Protein AF-A0A9D2NUK3-F1 (afdb_monomer)

pLDDT: mean 77.46, std 13.68, range [31.59, 96.69]

Radius of gyration: 31.76 Å; Cα contacts (8 Å, |Δi|>4): 64; chains: 1; bounding box: 75×34×80 Å

Nearest PDB structures (foldseek):
  5xql-assembly1_A  TM=7.863E-01  e=5.288E-05  Pseudomonas aeruginosa
  3d71-assembly1_A-2  TM=8.155E-01  e=5.455E-04  Bacillus subtilis
  1exi-assembly1_A  TM=7.854E-01  e=4.633E-03  Bacillus subtilis
  7cla-assembly1_A-2  TM=4.454E-01  e=4.792E-04  Caulobacter vibrioides CB15

Foldseek 3Di:
DPPQVVCVVVVNAAAPDQDPVPRDGHHDPVSVVLVVQVVVCVVLVHDPVLSSVCVVPVPPVSVVVVSVVSVVVVVVVVVVVVVVVVVVVLVVVLVVCVVPDDPPDDDDDDDPDDDDDDDDDDFDPPDDVSCVVVQVVVVVVDPPDDRDPSNDDDDDDPVCVVPDDDPPPDD

Secondary structure (DSSP, 8-state):
--HHHHHHHTTS---SEE-TTT--EE--HHHHHHHHHHHHHHHTT--HHHHHHHHHH--HHHHHHHHHHHHHHHHHHHHHHHHHHHHHHHHHHHHHHHHHPPSS---------------------SSGGGGHHHHHHHHHT-SS----TTT------HHHHTT--------

Structure (mmCIF, N/CA/C/O backbone):
data_AF-A0A9D2NUK3-F1
#
_entry.id   AF-A0A9D2NUK3-F1
#
loop_
_atom_site.group_PDB
_atom_site.id
_atom_site.type_symbol
_atom_site.label_atom_id
_atom_site.label_alt_id
_atom_site.label_comp_id
_atom_site.label_asym_id
_atom_site.label_entity_id
_atom_site.label_seq_id
_atom_site.pdbx_PDB_ins_code
_atom_site.Cartn_x
_atom_site.Cartn_y
_atom_site.Cartn_z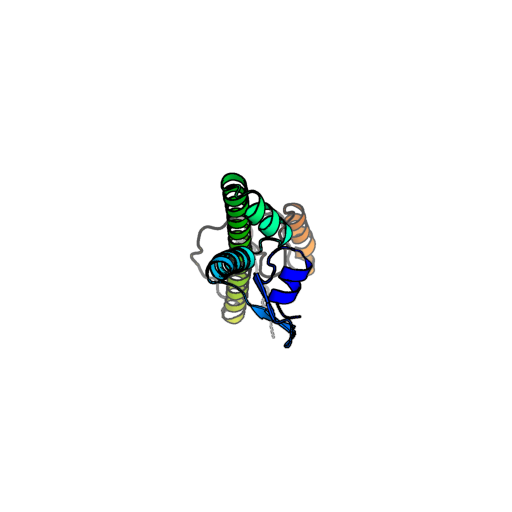
_atom_site.occupancy
_atom_site.B_iso_or_equiv
_atom_site.auth_seq_id
_atom_site.auth_comp_id
_atom_site.auth_asym_id
_atom_site.auth_atom_id
_atom_site.pdbx_PDB_model_num
ATOM 1 N N . MET A 1 1 ? -19.672 -16.622 10.795 1.00 47.75 1 MET A N 1
ATOM 2 C CA . MET A 1 1 ? -20.241 -16.402 12.147 1.00 47.75 1 MET A CA 1
ATOM 3 C C . MET A 1 1 ? -20.749 -14.970 12.240 1.00 47.75 1 MET A C 1
ATOM 5 O O . MET A 1 1 ? -20.091 -14.086 11.714 1.00 47.75 1 MET A O 1
ATOM 9 N N . CYS A 1 2 ? -21.917 -14.740 12.847 1.00 62.16 2 CYS A N 1
ATOM 10 C CA . CYS A 1 2 ? -22.504 -13.402 12.985 1.00 62.16 2 CYS A CA 1
ATOM 11 C C . CYS A 1 2 ? -21.597 -12.514 13.859 1.00 62.16 2 CYS A C 1
ATOM 13 O O . CYS A 1 2 ? -21.234 -12.935 14.958 1.00 62.16 2 CYS A O 1
ATOM 15 N N . SER A 1 3 ? -21.242 -11.313 13.393 1.00 74.12 3 SER A N 1
ATOM 16 C CA . SER A 1 3 ? -20.304 -10.386 14.060 1.00 74.12 3 SER A CA 1
ATOM 17 C C . SER A 1 3 ? -20.657 -10.111 15.527 1.00 74.12 3 SER A C 1
ATOM 19 O O . SER A 1 3 ? -19.775 -10.120 16.377 1.00 74.12 3 SER A O 1
ATOM 21 N N . LEU A 1 4 ? -21.949 -9.996 15.849 1.00 79.75 4 LEU A N 1
ATOM 22 C CA . LEU A 1 4 ? -22.444 -9.818 17.221 1.00 79.75 4 LEU A CA 1
ATOM 23 C C . LEU A 1 4 ? -22.129 -10.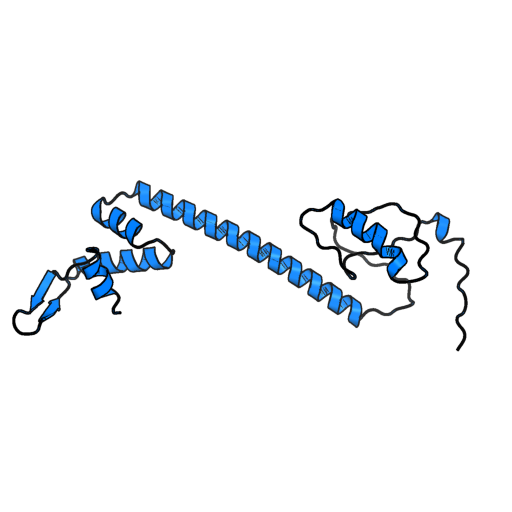992 18.160 1.00 79.75 4 LEU A C 1
ATOM 25 O O . LEU A 1 4 ? -21.714 -10.766 19.289 1.00 79.75 4 LEU A O 1
ATOM 29 N N . ARG A 1 5 ? -22.267 -12.244 17.697 1.00 80.69 5 ARG A N 1
ATOM 30 C CA . ARG A 1 5 ? -21.929 -13.421 18.524 1.00 80.69 5 ARG A CA 1
ATOM 31 C C . ARG A 1 5 ? -20.429 -13.523 18.760 1.00 80.69 5 ARG A C 1
ATOM 33 O O . ARG A 1 5 ? -20.002 -13.976 19.815 1.00 80.69 5 ARG A O 1
ATOM 40 N N . HIS A 1 6 ? -19.634 -13.118 17.771 1.00 82.88 6 HIS A N 1
ATOM 41 C CA . HIS A 1 6 ? -18.189 -13.071 17.930 1.00 82.88 6 HIS A CA 1
ATOM 42 C C . HIS A 1 6 ? -17.799 -12.045 19.000 1.00 82.88 6 HIS A C 1
ATOM 44 O O . HIS A 1 6 ? -17.067 -12.408 19.912 1.00 82.88 6 HIS A O 1
ATOM 50 N N . TYR A 1 7 ? -18.362 -10.831 18.949 1.00 85.88 7 TYR A N 1
ATOM 51 C CA . TYR A 1 7 ? -18.138 -9.786 19.957 1.00 85.88 7 TYR A CA 1
ATOM 52 C C . TYR A 1 7 ? -18.611 -10.186 21.357 1.00 85.88 7 TYR A C 1
ATOM 54 O O . TYR A 1 7 ? -17.916 -9.905 22.327 1.00 85.88 7 TYR A O 1
ATOM 62 N N . GLU A 1 8 ? -19.732 -10.898 21.464 1.00 83.69 8 GLU A N 1
ATOM 63 C CA . GLU A 1 8 ? -20.205 -11.484 22.726 1.00 83.69 8 GLU A CA 1
ATOM 64 C C . GLU A 1 8 ? -19.209 -12.518 23.275 1.00 83.69 8 GLU A C 1
ATOM 66 O O . GLU A 1 8 ? -18.888 -12.492 24.458 1.00 83.69 8 GLU A O 1
ATOM 71 N N . THR A 1 9 ? -18.654 -13.378 22.412 1.00 82.44 9 THR A N 1
ATOM 72 C CA . THR A 1 9 ? -17.701 -14.434 22.812 1.00 82.44 9 THR A CA 1
ATOM 73 C C . THR A 1 9 ? -16.388 -13.867 23.350 1.00 82.44 9 THR A C 1
ATOM 75 O O . THR A 1 9 ? -15.806 -14.433 24.269 1.00 82.44 9 THR A O 1
ATOM 78 N N . ILE A 1 10 ? -15.923 -12.746 22.795 1.00 81.62 10 ILE A N 1
ATOM 79 C CA . ILE A 1 10 ? -14.701 -12.062 23.248 1.00 81.62 10 ILE A CA 1
ATOM 80 C C . ILE A 1 10 ? -14.975 -11.010 24.338 1.00 81.62 10 ILE A C 1
ATOM 82 O O . ILE A 1 10 ? -14.076 -10.257 24.693 1.00 81.62 10 ILE A O 1
ATOM 86 N N . GLY A 1 11 ? -16.212 -10.922 24.844 1.00 79.06 11 GLY A N 1
ATOM 87 C CA . GLY A 1 11 ? -16.594 -9.985 25.907 1.00 79.06 11 GLY A CA 1
ATOM 88 C C . GLY A 1 11 ? -16.645 -8.511 25.489 1.00 79.06 11 GLY A C 1
ATOM 89 O O . GLY A 1 11 ? -16.749 -7.637 26.343 1.00 79.06 11 GLY A O 1
ATOM 90 N N . LEU A 1 12 ? -16.592 -8.221 24.187 1.00 82.50 12 LEU A N 1
ATOM 91 C CA . LEU A 1 12 ? -16.573 -6.862 23.641 1.00 82.50 12 LEU A CA 1
ATOM 92 C C . LEU A 1 12 ? -17.964 -6.212 23.642 1.00 82.50 12 LEU A C 1
ATOM 94 O O . LEU A 1 12 ? -18.087 -4.996 23.767 1.00 82.50 12 LEU A O 1
ATOM 98 N N . LEU A 1 13 ? -19.019 -7.018 23.480 1.00 85.19 13 LEU A N 1
ATOM 99 C CA . LEU A 1 13 ? -20.402 -6.548 23.515 1.00 85.19 13 LEU A CA 1
ATOM 100 C C . LEU A 1 13 ? -21.347 -7.668 23.955 1.00 85.19 13 LEU A C 1
ATOM 102 O O . LEU A 1 13 ? -21.577 -8.622 23.212 1.00 85.19 13 LEU A O 1
ATOM 106 N N . THR A 1 14 ? -21.941 -7.531 25.136 1.00 85.62 14 THR A N 1
ATOM 107 C CA . THR A 1 14 ? -22.941 -8.472 25.653 1.00 85.62 14 THR A CA 1
ATOM 108 C C . THR A 1 14 ? -24.353 -7.916 25.468 1.00 85.62 14 THR A C 1
ATOM 110 O O . THR A 1 14 ? -24.544 -6.705 25.549 1.00 85.62 14 THR A O 1
ATOM 113 N N . PRO A 1 15 ? -25.363 -8.752 25.179 1.00 88.06 15 PRO A N 1
ATOM 114 C CA . PRO A 1 15 ? -26.747 -8.289 25.134 1.00 88.06 15 PRO A CA 1
ATOM 115 C C . PRO A 1 15 ? -27.188 -7.793 26.513 1.00 88.06 15 PRO A C 1
ATOM 117 O O . PRO A 1 15 ? -26.844 -8.389 27.531 1.00 88.06 15 PRO A O 1
ATOM 120 N N . GLU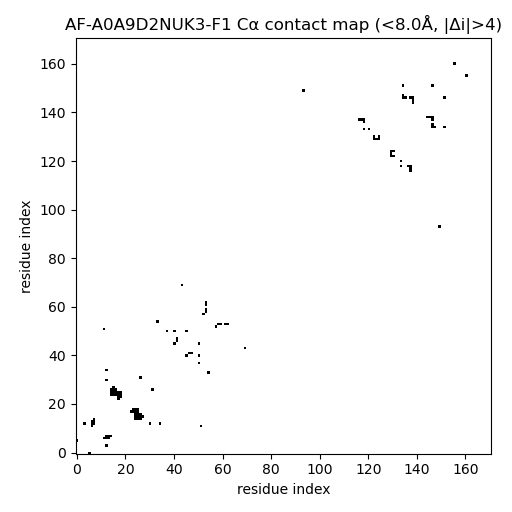 A 1 16 ? -27.968 -6.717 26.543 1.00 88.06 16 GLU A N 1
ATOM 121 C CA . GLU A 1 16 ? -28.505 -6.162 27.790 1.00 88.06 16 GLU A CA 1
ATOM 122 C C . GLU A 1 16 ? -29.606 -7.052 28.378 1.00 88.06 16 GLU A C 1
ATOM 124 O O . GLU A 1 16 ? -29.759 -7.157 29.592 1.00 88.06 16 GLU A O 1
ATOM 129 N N . TYR A 1 17 ? -30.345 -7.745 27.511 1.00 87.50 17 TYR A N 1
ATOM 130 C CA . TYR A 1 17 ? -31.360 -8.704 27.918 1.00 87.50 17 TYR A CA 1
ATOM 131 C C . TYR A 1 17 ? -31.388 -9.909 26.977 1.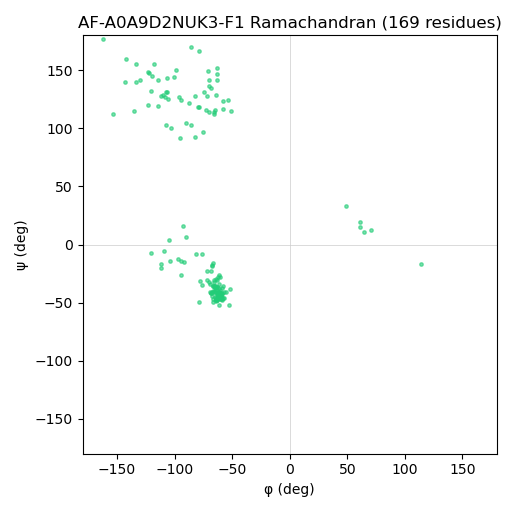00 87.50 17 TYR A C 1
ATOM 133 O O . TYR A 1 17 ? -31.288 -9.776 25.755 1.00 87.50 17 TYR A O 1
ATOM 141 N N . ILE A 1 18 ? -31.556 -11.100 27.553 1.00 89.06 18 ILE A N 1
ATOM 142 C CA . ILE A 1 18 ? -31.817 -12.333 26.811 1.00 89.06 18 ILE A CA 1
ATOM 143 C C . ILE A 1 18 ? -33.224 -12.800 27.180 1.00 89.06 18 ILE A C 1
ATOM 145 O O . ILE A 1 18 ? -33.509 -13.071 28.346 1.00 89.06 18 ILE A O 1
ATOM 149 N N . GLY A 1 19 ? -34.102 -12.887 26.180 1.00 88.75 19 GLY A N 1
ATOM 150 C CA . GLY A 1 19 ? -35.477 -13.345 26.348 1.00 88.75 19 GLY A CA 1
ATOM 151 C C . GLY A 1 19 ? -35.512 -14.751 26.935 1.00 88.75 19 GLY A C 1
ATOM 152 O O . GLY A 1 19 ? -35.047 -15.691 26.296 1.00 88.75 19 GLY A O 1
ATOM 153 N N . GLN A 1 20 ? -36.078 -14.904 28.132 1.00 85.62 20 GLN A N 1
ATOM 154 C CA . GLN A 1 20 ? -36.068 -16.177 28.868 1.00 85.62 20 GLN A CA 1
ATOM 155 C C . GLN A 1 20 ? -36.814 -17.304 28.134 1.00 85.62 20 GLN A C 1
ATOM 157 O O . GLN A 1 20 ? -36.444 -18.466 28.259 1.00 85.62 20 GLN A O 1
ATOM 162 N N . SER A 1 21 ? -37.842 -16.967 27.350 1.00 82.81 21 SER A N 1
ATOM 163 C CA . SER A 1 21 ? -38.660 -17.927 26.597 1.00 82.81 21 SER A CA 1
ATOM 164 C C . SER A 1 21 ? -38.202 -18.139 25.151 1.00 82.81 21 SER A C 1
ATOM 166 O O . SER A 1 21 ? -38.463 -19.192 24.579 1.00 82.81 21 SER A O 1
ATOM 168 N N . THR A 1 22 ? -37.532 -17.155 24.545 1.00 84.81 22 THR A N 1
ATOM 169 C CA . THR A 1 22 ? -37.188 -17.157 23.111 1.00 84.81 22 THR A CA 1
ATOM 170 C C . THR A 1 22 ? -35.692 -17.290 22.834 1.00 84.81 22 THR A C 1
ATOM 172 O O . THR A 1 22 ? -35.299 -17.568 21.703 1.00 84.81 22 THR A O 1
ATOM 175 N N . GLY A 1 23 ? -34.833 -17.054 23.830 1.00 83.88 23 GLY A N 1
ATOM 176 C CA . GLY A 1 23 ? -33.383 -16.957 23.643 1.00 83.88 23 GLY A CA 1
ATOM 177 C C . GLY A 1 23 ? -32.949 -15.765 22.776 1.00 83.88 23 GLY A C 1
ATOM 178 O O . GLY A 1 23 ? -31.788 -15.694 22.356 1.00 83.88 23 GLY A O 1
ATOM 179 N N . CYS A 1 24 ? -33.864 -14.834 22.475 1.00 85.00 24 CYS A N 1
ATOM 180 C CA . CYS A 1 24 ? -33.577 -13.646 21.677 1.00 85.00 24 CYS A CA 1
ATOM 181 C C . CYS A 1 24 ? -32.686 -12.674 22.458 1.00 85.00 24 CYS A C 1
ATOM 183 O O . CYS A 1 24 ? -32.919 -12.419 23.637 1.00 85.00 24 CYS A O 1
ATOM 185 N N . ARG A 1 25 ? -31.675 -12.120 21.783 1.00 87.19 25 ARG A N 1
ATOM 186 C CA . ARG A 1 25 ? -30.726 -11.146 22.338 1.00 87.19 25 ARG A CA 1
ATOM 187 C C . ARG A 1 25 ? -31.200 -9.735 22.026 1.00 87.19 25 ARG A C 1
ATOM 189 O O . ARG A 1 25 ? -31.390 -9.409 20.856 1.00 87.19 25 ARG A O 1
ATOM 196 N N . TYR A 1 26 ? -31.352 -8.918 23.056 1.00 88.06 26 TYR A N 1
ATOM 197 C CA . TYR A 1 26 ? -31.785 -7.533 22.948 1.00 88.06 26 TYR A CA 1
ATOM 198 C C . TYR A 1 26 ? -30.630 -6.611 23.327 1.00 88.06 26 TYR A C 1
ATOM 200 O O . TYR A 1 26 ? -30.016 -6.771 24.383 1.00 88.06 26 TYR A O 1
ATOM 208 N N . TYR A 1 27 ? -30.344 -5.659 22.442 1.00 87.94 27 TYR A N 1
ATOM 209 C CA . TYR A 1 27 ? -29.315 -4.642 22.624 1.00 87.94 27 TYR A CA 1
ATOM 210 C C . TYR A 1 27 ? -29.974 -3.268 22.712 1.00 87.94 27 TYR A C 1
ATOM 212 O O . TYR A 1 27 ? -30.936 -3.002 21.988 1.00 87.94 27 TYR A O 1
ATOM 220 N N . SER A 1 28 ? -29.467 -2.391 23.575 1.00 88.25 28 SER A N 1
ATOM 221 C CA . SER A 1 28 ? -29.991 -1.027 23.692 1.00 88.25 28 SER A CA 1
ATOM 222 C C . SER A 1 28 ? -29.370 -0.053 22.696 1.00 88.25 28 SER A C 1
ATOM 224 O O . SER A 1 28 ? -28.353 -0.316 22.054 1.00 88.25 28 SER A O 1
ATOM 226 N N . VAL A 1 29 ? -29.961 1.142 22.622 1.00 87.12 29 VAL A N 1
ATOM 227 C CA . VAL A 1 29 ? -29.439 2.268 21.833 1.00 87.12 29 VAL A CA 1
ATOM 228 C C . VAL A 1 29 ? -28.012 2.641 22.261 1.00 87.12 29 VAL A C 1
ATOM 230 O O . VAL A 1 29 ? -27.177 2.942 21.418 1.00 87.12 29 VAL A O 1
ATOM 233 N N . ARG A 1 30 ? -27.678 2.548 23.556 1.00 84.81 30 ARG A N 1
ATOM 234 C CA . ARG A 1 30 ? -26.312 2.825 24.043 1.00 84.81 30 ARG A CA 1
ATOM 235 C C . ARG A 1 30 ? -25.293 1.817 23.509 1.00 84.81 30 ARG A C 1
ATOM 237 O O . ARG A 1 30 ? -24.168 2.183 23.189 1.00 84.81 30 ARG A O 1
ATOM 244 N N . GLN A 1 31 ? -25.694 0.555 23.382 1.00 87.38 31 GLN A N 1
ATOM 245 C CA . GLN A 1 31 ? -24.858 -0.509 22.824 1.00 87.38 31 GLN A CA 1
ATOM 246 C C . GLN A 1 31 ? -24.678 -0.377 21.306 1.00 87.38 31 GLN A C 1
ATOM 248 O O . GLN A 1 31 ? -23.678 -0.842 20.757 1.00 87.38 31 GLN A O 1
ATOM 253 N N . PHE A 1 32 ? -25.603 0.307 20.632 1.00 85.12 32 PHE A N 1
ATOM 254 C CA . PHE A 1 32 ? -25.473 0.638 19.217 1.00 85.12 32 PHE A CA 1
ATOM 255 C C . PHE A 1 32 ? -24.328 1.631 18.951 1.00 85.12 32 PHE A C 1
ATOM 257 O O . PHE A 1 32 ? -23.557 1.429 18.015 1.00 85.12 32 PHE A O 1
ATOM 264 N N . GLU A 1 33 ? -24.143 2.641 19.807 1.00 83.12 33 GLU A N 1
ATOM 265 C CA . GLU A 1 33 ? -23.017 3.590 19.708 1.00 83.12 33 GLU A CA 1
ATOM 266 C C . GLU A 1 33 ? -21.651 2.898 19.848 1.00 83.12 33 GLU A C 1
ATOM 268 O O . GLU A 1 33 ? -20.711 3.151 19.086 1.00 83.12 33 GLU A O 1
ATOM 273 N N . VAL A 1 34 ? -21.557 1.945 20.781 1.00 85.44 34 VAL A N 1
ATOM 274 C CA . VAL A 1 34 ? -20.362 1.104 20.949 1.00 85.44 34 VAL A CA 1
ATOM 275 C C . VAL A 1 34 ? -20.097 0.299 19.677 1.00 85.44 34 VAL A C 1
ATOM 277 O O . VAL A 1 34 ? -18.970 0.246 19.187 1.00 85.44 34 VAL A O 1
ATOM 280 N N . LEU A 1 35 ? -21.142 -0.277 19.082 1.00 87.38 35 LEU A N 1
ATOM 281 C CA . LEU A 1 35 ? -21.023 -1.051 17.851 1.00 87.38 35 LEU A CA 1
ATOM 282 C C . LEU A 1 35 ? -20.587 -0.197 16.651 1.00 87.38 35 LEU A C 1
ATOM 284 O O . LEU A 1 35 ? -19.794 -0.666 15.831 1.00 87.38 35 LEU A O 1
ATOM 288 N N . ASN A 1 36 ? -21.049 1.052 16.557 1.00 86.50 36 ASN A N 1
ATOM 289 C CA . ASN A 1 36 ? -20.587 1.993 15.533 1.00 86.50 36 ASN A CA 1
ATOM 290 C C . ASN A 1 36 ? -19.093 2.290 15.682 1.00 86.50 36 ASN A C 1
ATOM 292 O O . ASN A 1 36 ? -18.358 2.231 14.696 1.00 86.50 36 ASN A O 1
ATOM 296 N N . THR A 1 37 ? -18.635 2.509 16.914 1.00 86.06 37 THR A N 1
ATOM 297 C CA . THR A 1 37 ? -17.211 2.708 17.219 1.00 86.06 37 THR A CA 1
ATOM 298 C C . THR A 1 37 ? -16.376 1.488 16.823 1.00 86.06 37 THR A C 1
ATOM 300 O O . THR A 1 37 ? -15.377 1.629 16.118 1.00 86.06 37 THR A O 1
ATOM 303 N N . ILE A 1 38 ? -16.818 0.275 17.180 1.00 87.62 38 ILE A N 1
ATOM 304 C CA . ILE A 1 38 ? -16.139 -0.974 16.791 1.00 87.62 38 ILE A CA 1
ATOM 305 C C . ILE A 1 38 ? -16.051 -1.084 15.267 1.00 87.62 38 ILE A C 1
ATOM 307 O O . ILE A 1 38 ? -14.988 -1.391 14.729 1.00 87.62 38 ILE A O 1
ATOM 311 N N . ARG A 1 39 ? -17.152 -0.824 14.548 1.00 87.38 39 ARG A N 1
ATOM 312 C CA . ARG A 1 39 ? -17.174 -0.887 13.078 1.00 87.38 39 ARG A CA 1
ATOM 313 C C . ARG A 1 39 ? -16.219 0.118 12.448 1.00 87.38 39 ARG A C 1
ATOM 315 O O . ARG A 1 39 ? -15.518 -0.248 11.508 1.00 87.38 39 ARG A O 1
ATOM 322 N N . TYR A 1 40 ? -16.189 1.346 12.958 1.00 86.38 40 TYR A N 1
ATOM 323 C CA . TYR A 1 40 ? -15.291 2.391 12.480 1.00 86.38 40 TYR A CA 1
ATOM 324 C C . TYR A 1 40 ? -13.823 1.994 12.662 1.00 86.38 40 TYR A C 1
ATOM 326 O O . TYR A 1 40 ? -13.072 1.968 11.691 1.00 86.38 40 TYR A O 1
ATOM 334 N N . LEU A 1 41 ? -13.428 1.581 13.868 1.00 86.12 41 LEU A N 1
ATOM 335 C CA . LEU A 1 41 ? -12.044 1.193 14.155 1.00 86.12 41 LEU A CA 1
ATOM 336 C C . LEU A 1 41 ? -11.622 -0.065 13.381 1.00 86.12 41 LEU A C 1
ATOM 338 O O . LEU A 1 41 ? -10.500 -0.145 12.884 1.00 86.12 41 LEU A O 1
ATOM 342 N N . ARG A 1 42 ? -12.538 -1.021 13.177 1.00 87.94 42 ARG A N 1
ATOM 343 C CA . ARG A 1 42 ? -12.293 -2.185 12.310 1.00 87.94 42 ARG A CA 1
ATOM 344 C C . ARG A 1 42 ? -12.090 -1.811 10.848 1.00 87.94 42 ARG A C 1
ATOM 346 O O . ARG A 1 42 ? -11.285 -2.457 10.187 1.00 87.94 42 ARG A O 1
ATOM 353 N N . ALA A 1 43 ? -12.797 -0.800 10.347 1.00 86.12 43 ALA A N 1
ATOM 354 C CA . ALA A 1 43 ? -12.596 -0.299 8.988 1.00 86.12 43 ALA A CA 1
ATOM 355 C C . ALA A 1 43 ? -11.228 0.382 8.806 1.00 86.12 43 ALA A C 1
ATOM 357 O O . ALA A 1 43 ? -10.764 0.520 7.679 1.00 86.12 43 ALA A O 1
ATOM 358 N N . LEU A 1 44 ? -10.571 0.765 9.904 1.00 81.69 44 LEU A N 1
ATOM 359 C CA . LEU A 1 44 ? -9.203 1.282 9.929 1.00 81.69 44 LEU A CA 1
ATOM 360 C C . LEU A 1 44 ? -8.154 0.181 10.168 1.00 81.69 44 LEU A C 1
ATOM 362 O O . LEU A 1 44 ? -7.014 0.491 10.499 1.00 81.69 44 LEU A O 1
ATOM 366 N N . ASP A 1 45 ? -8.527 -1.092 10.005 1.00 82.25 45 ASP A N 1
ATOM 367 C CA . ASP A 1 45 ? -7.700 -2.282 10.252 1.00 82.25 45 ASP A CA 1
ATOM 368 C C . ASP A 1 45 ? -7.210 -2.452 11.703 1.00 82.25 45 ASP A C 1
ATOM 370 O O . ASP A 1 45 ? -6.301 -3.242 11.966 1.00 82.25 45 ASP A O 1
ATOM 374 N N . MET A 1 46 ? -7.848 -1.799 12.681 1.00 84.12 46 MET A N 1
ATOM 375 C CA . MET A 1 46 ? -7.484 -1.975 14.089 1.00 84.12 46 MET A CA 1
ATOM 376 C C . MET A 1 46 ? -7.852 -3.392 14.588 1.00 84.12 46 MET A C 1
ATOM 378 O O . MET A 1 46 ? -8.962 -3.880 14.313 1.00 84.12 46 MET A O 1
ATOM 382 N N . PRO A 1 47 ? -6.961 -4.088 15.321 1.00 86.88 47 PRO A N 1
ATOM 383 C CA . PRO A 1 47 ? -7.258 -5.388 15.924 1.00 86.88 47 PRO A CA 1
ATOM 384 C C . PRO A 1 47 ? -8.377 -5.310 16.972 1.00 86.88 47 PRO A C 1
ATOM 386 O O . PRO A 1 47 ? -8.492 -4.333 17.705 1.00 86.88 47 PRO A O 1
ATOM 389 N N . LEU A 1 48 ? -9.185 -6.371 17.097 1.00 86.69 48 LEU A N 1
ATOM 390 C CA . LEU A 1 48 ? -10.283 -6.416 18.079 1.00 86.69 48 LEU A CA 1
ATOM 391 C C . LEU A 1 48 ? -9.806 -6.334 19.535 1.00 86.69 48 LEU A C 1
ATOM 393 O O . LEU A 1 48 ? -10.553 -5.832 20.366 1.00 86.69 48 LEU A O 1
ATOM 397 N N . SER A 1 49 ? -8.589 -6.797 19.834 1.00 85.00 49 SER A N 1
ATOM 398 C CA . SER A 1 49 ? -7.980 -6.671 21.162 1.00 85.00 49 SER A CA 1
ATOM 399 C C . SER A 1 49 ? -7.744 -5.208 21.539 1.00 85.00 49 SER A C 1
ATOM 401 O O . SER A 1 49 ? -8.171 -4.784 22.601 1.00 85.00 49 SER A O 1
ATOM 403 N N . GLU A 1 50 ? -7.176 -4.409 20.632 1.00 82.62 50 GLU A N 1
ATOM 404 C CA . GLU A 1 50 ? -6.931 -2.980 20.879 1.00 82.62 50 GLU A CA 1
ATOM 405 C C . GLU A 1 50 ? -8.243 -2.192 21.002 1.00 82.62 50 GLU A C 1
ATOM 407 O O . GLU A 1 50 ? -8.370 -1.292 21.831 1.00 82.62 50 GLU A O 1
ATOM 412 N N . ILE A 1 51 ? -9.260 -2.572 20.219 1.00 86.50 51 ILE A N 1
ATOM 413 C CA . ILE A 1 51 ? -10.607 -1.996 20.335 1.00 86.50 51 ILE A CA 1
ATOM 414 C C . ILE A 1 51 ? -11.224 -2.331 21.703 1.00 86.50 51 ILE A C 1
ATOM 416 O O . ILE A 1 51 ? -11.897 -1.482 22.286 1.00 86.50 51 ILE A O 1
ATOM 420 N N . ALA A 1 52 ? -11.005 -3.542 22.226 1.00 84.31 52 ALA A N 1
ATOM 421 C CA . ALA A 1 52 ? -11.477 -3.934 23.554 1.00 84.31 52 ALA A CA 1
ATOM 422 C C . ALA A 1 52 ? -10.833 -3.085 24.655 1.00 84.31 52 ALA A C 1
ATOM 424 O O . ALA A 1 52 ? -11.550 -2.536 25.494 1.00 84.31 52 ALA A O 1
ATOM 425 N N . ASP A 1 53 ? -9.511 -2.922 24.595 1.00 82.62 53 ASP A N 1
ATOM 426 C CA . ASP A 1 53 ? -8.746 -2.131 25.559 1.00 82.62 53 ASP A CA 1
ATOM 427 C C . ASP A 1 53 ? -9.212 -0.669 25.573 1.00 82.62 53 ASP A C 1
ATOM 429 O O . ASP A 1 53 ? -9.409 -0.085 26.642 1.00 82.62 53 ASP A O 1
ATOM 433 N N . PHE A 1 54 ? -9.482 -0.089 24.398 1.00 83.44 54 PHE A N 1
ATOM 434 C CA . PHE A 1 54 ? -10.042 1.257 24.302 1.00 83.44 54 PHE A CA 1
ATOM 435 C C . PHE A 1 54 ? -11.441 1.369 24.909 1.00 83.44 54 PHE A C 1
ATOM 437 O O . PHE A 1 54 ? -11.718 2.312 25.648 1.00 83.44 54 PHE A O 1
ATOM 444 N N . LEU A 1 55 ? -12.343 0.435 24.600 1.00 82.25 55 LEU A N 1
ATOM 445 C CA . LEU A 1 55 ? -13.718 0.505 25.097 1.00 82.25 55 LEU A CA 1
ATOM 446 C C . LEU A 1 55 ? -13.793 0.358 26.622 1.00 82.25 55 LEU A C 1
ATOM 448 O O . LEU A 1 55 ? -14.689 0.941 27.237 1.00 82.25 55 LEU A O 1
ATOM 452 N N . GLN A 1 56 ? -12.862 -0.386 27.227 1.00 80.44 56 GLN A N 1
ATOM 453 C CA . GLN A 1 56 ? -12.778 -0.561 28.677 1.00 80.44 56 GLN A CA 1
ATOM 454 C C . GLN A 1 56 ? -12.124 0.635 29.374 1.00 80.44 56 GLN A C 1
ATOM 456 O O . GLN A 1 56 ? -12.684 1.160 30.337 1.00 80.44 56 GLN A O 1
ATOM 461 N N . ASN A 1 57 ? -10.970 1.087 28.880 1.00 78.81 57 ASN A N 1
ATOM 462 C CA . ASN A 1 57 ? -10.162 2.099 29.565 1.00 78.81 57 ASN A CA 1
ATOM 463 C C . ASN A 1 57 ? -10.492 3.535 29.134 1.00 78.81 57 ASN A C 1
ATOM 465 O O . ASN A 1 57 ? -10.109 4.480 29.819 1.00 78.81 57 ASN A O 1
ATOM 469 N N . LYS A 1 58 ? -11.217 3.708 28.018 1.00 72.38 58 LYS A N 1
ATOM 470 C CA . LYS A 1 58 ? -11.522 5.002 27.379 1.00 72.38 58 LYS A CA 1
ATOM 471 C C . LYS A 1 58 ? -10.287 5.883 27.197 1.00 72.38 58 LYS A C 1
ATOM 473 O O . LYS A 1 58 ? -10.373 7.107 27.280 1.00 72.38 58 LYS A O 1
ATOM 478 N N . ASP A 1 59 ? -9.149 5.247 26.955 1.00 78.50 59 ASP A N 1
ATOM 479 C CA . ASP A 1 59 ? -7.880 5.931 26.793 1.00 78.50 59 ASP A CA 1
ATOM 480 C C . ASP A 1 59 ? -7.832 6.590 25.409 1.00 78.50 59 ASP A C 1
ATOM 482 O O . ASP A 1 59 ? -7.593 5.950 24.379 1.00 78.50 59 ASP A O 1
ATOM 486 N N . VAL A 1 60 ? -8.159 7.882 25.391 1.00 78.88 60 VAL A N 1
ATOM 487 C CA . VAL A 1 60 ? -8.189 8.697 24.174 1.00 78.88 60 VAL A CA 1
ATOM 488 C C . VAL A 1 60 ? -6.781 8.874 23.609 1.00 78.88 60 VAL A C 1
ATOM 490 O O . VAL A 1 60 ? -6.626 8.859 22.389 1.00 78.88 60 VAL A O 1
ATOM 493 N N . GLU A 1 61 ? -5.766 8.985 24.469 1.00 81.81 61 GLU A N 1
ATOM 494 C CA . GLU A 1 61 ? -4.374 9.175 24.053 1.00 81.81 61 GLU A CA 1
ATOM 495 C C . GLU A 1 61 ? -3.853 7.925 23.337 1.00 81.81 61 GLU A C 1
ATOM 497 O O . GLU A 1 61 ? -3.287 8.025 22.245 1.00 81.81 61 GLU A O 1
ATOM 502 N N . LEU A 1 62 ? -4.132 6.737 23.886 1.00 78.12 62 LEU A N 1
ATOM 503 C CA . LEU A 1 62 ? -3.756 5.468 23.262 1.00 78.12 62 LEU A CA 1
ATOM 504 C C . LEU A 1 62 ? -4.377 5.307 21.868 1.00 78.12 62 LEU A C 1
ATOM 506 O O . LEU A 1 62 ? -3.695 4.890 20.929 1.00 78.12 62 LEU A O 1
ATOM 510 N N . ILE A 1 63 ? -5.663 5.639 21.708 1.00 79.25 63 ILE A N 1
ATOM 511 C CA . ILE A 1 63 ? -6.313 5.554 20.395 1.00 79.25 63 ILE A CA 1
ATOM 512 C C . ILE A 1 63 ? -5.781 6.588 19.420 1.00 79.25 63 ILE A C 1
ATOM 514 O O . ILE A 1 63 ? -5.592 6.261 18.247 1.00 79.25 63 ILE A O 1
ATOM 518 N N . GLU A 1 64 ? -5.555 7.819 19.869 1.00 85.06 64 GLU A N 1
ATOM 519 C CA . GLU A 1 64 ? -4.999 8.851 19.006 1.00 85.06 64 GLU A CA 1
ATOM 520 C C . GLU A 1 64 ? -3.643 8.406 18.447 1.00 85.06 64 GLU A C 1
ATOM 522 O O . GLU A 1 64 ? -3.426 8.470 17.234 1.00 85.06 64 GLU A O 1
ATOM 527 N N .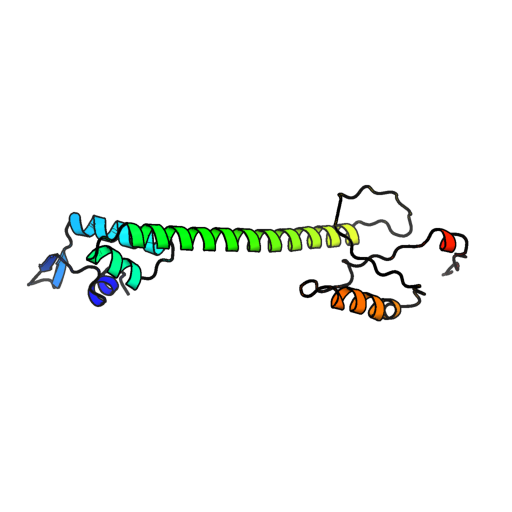 GLU A 1 65 ? -2.773 7.875 19.305 1.00 85.94 65 GLU A N 1
ATOM 528 C CA . GLU A 1 65 ? -1.467 7.349 18.914 1.00 85.94 65 GLU A CA 1
ATOM 529 C C . GLU A 1 65 ? -1.593 6.200 17.901 1.00 85.94 65 GLU A C 1
ATOM 531 O O . GLU A 1 65 ? -0.967 6.220 16.837 1.00 85.94 65 GLU A O 1
ATOM 536 N N . LYS A 1 66 ? -2.479 5.230 18.151 1.00 81.38 66 LYS A N 1
ATOM 537 C CA . LYS A 1 66 ? -2.719 4.119 17.215 1.00 81.38 66 LYS A CA 1
ATOM 538 C C . LYS A 1 66 ? -3.234 4.592 15.856 1.00 81.38 66 LYS A C 1
ATOM 540 O O . LYS A 1 66 ? -2.793 4.100 14.816 1.00 81.38 66 LYS A O 1
ATOM 545 N N . LEU A 1 67 ? -4.140 5.568 15.838 1.00 84.94 67 LEU A N 1
ATOM 546 C CA . LEU A 1 67 ? -4.653 6.156 14.599 1.00 84.94 67 LEU A CA 1
ATOM 547 C C . LEU A 1 67 ? -3.558 6.901 13.824 1.00 84.94 67 LEU A C 1
ATOM 549 O O . LEU A 1 67 ? -3.532 6.835 12.591 1.00 84.94 67 LEU A O 1
ATOM 553 N N . ARG A 1 68 ? -2.636 7.578 14.520 1.00 90.44 68 ARG A N 1
ATOM 554 C CA . ARG A 1 68 ? -1.468 8.229 13.906 1.00 90.44 68 ARG A CA 1
ATOM 555 C C . ARG A 1 68 ? -0.540 7.202 13.258 1.00 90.44 68 ARG A C 1
ATOM 557 O O . ARG A 1 68 ? -0.248 7.339 12.070 1.00 90.44 68 ARG A O 1
ATOM 564 N N . GLN A 1 69 ? -0.192 6.129 13.966 1.00 87.56 69 GLN A N 1
ATOM 565 C CA . GLN A 1 69 ? 0.629 5.031 13.434 1.00 87.56 69 GLN A CA 1
ATOM 566 C C . GLN A 1 69 ? -0.012 4.365 12.206 1.00 87.56 69 GLN A C 1
ATOM 568 O O . GLN A 1 69 ? 0.646 4.104 11.190 1.00 87.56 69 GLN A O 1
ATOM 573 N N . GLN A 1 70 ? -1.327 4.135 12.252 1.00 85.50 70 GLN A N 1
ATOM 574 C CA . GLN A 1 70 ? -2.056 3.566 11.123 1.00 85.50 70 GLN A CA 1
ATOM 575 C C . GLN A 1 70 ? -2.050 4.511 9.915 1.00 85.50 70 GLN A C 1
ATOM 577 O O . GLN A 1 70 ? -1.836 4.078 8.779 1.00 85.50 70 GLN A O 1
ATOM 582 N N . LYS A 1 71 ? -2.223 5.818 10.144 1.00 91.69 71 LYS A N 1
ATOM 583 C CA . LYS A 1 71 ? -2.135 6.835 9.091 1.00 91.69 71 LYS A CA 1
ATOM 584 C C . LYS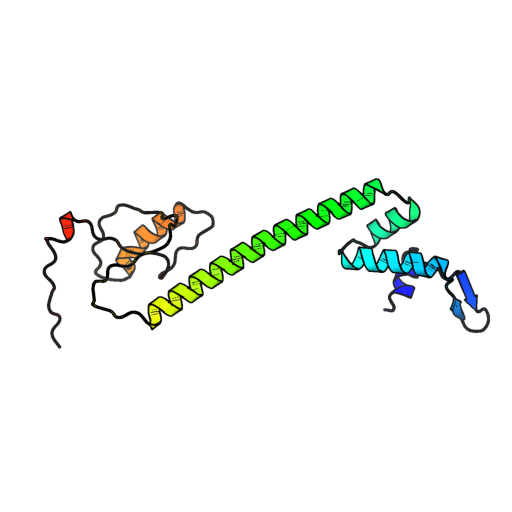 A 1 71 ? -0.748 6.861 8.446 1.00 91.69 71 LYS A C 1
ATOM 586 O O . LYS A 1 71 ? -0.660 6.916 7.221 1.00 91.69 71 LYS A O 1
ATOM 591 N N . GLU A 1 72 ? 0.320 6.784 9.233 1.00 94.19 72 GLU A N 1
ATOM 592 C CA . GLU A 1 72 ? 1.694 6.711 8.719 1.00 94.19 72 GLU A CA 1
ATOM 593 C C . GLU A 1 72 ? 1.916 5.463 7.861 1.00 94.19 72 GLU A C 1
ATOM 595 O O . GLU A 1 72 ? 2.457 5.553 6.757 1.00 94.19 72 GLU A O 1
ATOM 600 N N . THR A 1 73 ? 1.399 4.315 8.304 1.00 90.31 73 THR A N 1
ATOM 601 C CA . THR A 1 73 ? 1.444 3.061 7.539 1.00 90.31 73 THR A CA 1
ATOM 602 C C . THR A 1 73 ? 0.726 3.192 6.193 1.00 90.31 73 THR A C 1
ATOM 604 O O . THR A 1 73 ? 1.236 2.743 5.162 1.00 90.31 73 THR A O 1
ATOM 607 N N . VAL A 1 74 ? -0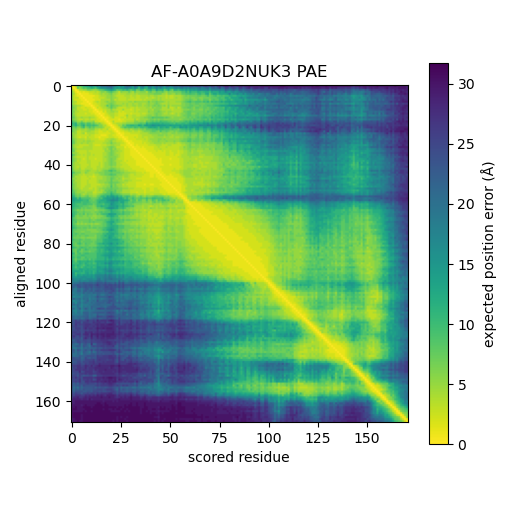.448 3.833 6.165 1.00 91.94 74 VAL A N 1
ATOM 608 C CA . VAL A 1 74 ? -1.186 4.106 4.920 1.00 91.94 74 VAL A CA 1
ATOM 609 C C . VAL A 1 74 ? -0.378 5.014 3.994 1.00 91.94 74 VAL A C 1
ATOM 611 O O . VAL A 1 74 ? -0.267 4.719 2.803 1.00 91.94 74 VAL A O 1
ATOM 614 N N . VAL A 1 75 ? 0.228 6.080 4.521 1.00 96.38 75 VAL A N 1
ATOM 615 C CA . VAL A 1 75 ? 1.067 6.995 3.731 1.00 96.38 75 VAL A CA 1
ATOM 616 C C . VAL A 1 75 ? 2.275 6.265 3.138 1.00 96.38 75 VAL A C 1
ATOM 618 O O . VAL A 1 75 ? 2.565 6.433 1.953 1.00 96.38 75 VAL A O 1
ATOM 621 N N . ALA A 1 76 ? 2.944 5.404 3.906 1.00 94.62 76 ALA A N 1
ATOM 622 C CA . ALA A 1 76 ? 4.058 4.598 3.410 1.00 94.62 76 ALA A CA 1
ATOM 623 C C . ALA A 1 76 ? 3.623 3.657 2.271 1.00 94.62 76 ALA A C 1
ATOM 625 O O . ALA A 1 76 ? 4.268 3.608 1.221 1.00 94.62 76 ALA A O 1
ATOM 626 N N . LYS A 1 77 ? 2.478 2.974 2.421 1.00 93.19 77 LYS A N 1
ATOM 627 C CA . LYS A 1 77 ? 1.903 2.124 1.363 1.00 93.19 77 LYS A CA 1
ATOM 628 C C . LYS A 1 77 ? 1.554 2.921 0.107 1.00 93.19 77 LYS A C 1
ATOM 630 O O . LYS A 1 77 ? 1.839 2.466 -0.996 1.00 93.19 77 LYS A O 1
ATOM 635 N N . GLN A 1 78 ? 0.974 4.114 0.251 1.00 96.69 78 GLN A N 1
ATOM 636 C CA . GLN A 1 78 ? 0.685 4.996 -0.885 1.00 96.69 78 GLN A CA 1
ATOM 637 C C . GLN A 1 78 ? 1.959 5.395 -1.635 1.00 96.69 78 GLN A C 1
ATOM 639 O O . GLN A 1 78 ? 1.975 5.390 -2.865 1.00 96.69 78 GLN A O 1
ATOM 644 N N . GLN A 1 79 ? 3.034 5.723 -0.915 1.00 95.50 79 GLN A N 1
ATOM 645 C CA . GLN A 1 79 ? 4.318 6.050 -1.535 1.00 95.50 79 GLN A CA 1
ATOM 646 C C . GLN A 1 79 ? 4.895 4.861 -2.305 1.00 95.50 79 GLN A C 1
ATOM 648 O O . GLN A 1 79 ? 5.388 5.044 -3.419 1.00 95.50 79 GLN A O 1
ATOM 653 N N . GLU A 1 80 ? 4.797 3.655 -1.748 1.00 93.00 80 GLU A N 1
ATOM 654 C CA . GLU A 1 80 ? 5.273 2.444 -2.411 1.00 93.00 80 GLU A CA 1
ATOM 655 C C . GLU A 1 80 ? 4.452 2.112 -3.661 1.00 93.00 80 GLU A C 1
ATOM 657 O O . GLU A 1 80 ? 5.012 1.931 -4.742 1.00 93.00 80 GLU A O 1
ATOM 662 N N . LEU A 1 81 ? 3.121 2.153 -3.563 1.00 95.50 81 LEU A N 1
ATOM 663 C CA . LEU A 1 81 ? 2.233 1.972 -4.714 1.00 95.50 81 LEU A CA 1
ATOM 664 C C . LEU A 1 81 ? 2.527 2.992 -5.820 1.00 95.50 81 LEU A C 1
ATOM 666 O O . LEU A 1 81 ? 2.610 2.623 -6.988 1.00 95.50 81 LEU A O 1
ATOM 670 N N . LYS A 1 82 ? 2.792 4.252 -5.460 1.00 93.56 82 LYS A N 1
ATOM 671 C CA . LYS A 1 82 ? 3.175 5.297 -6.418 1.00 93.56 82 LYS A CA 1
ATOM 672 C C . LYS A 1 82 ? 4.529 5.029 -7.083 1.00 93.56 82 LYS A C 1
ATOM 674 O O . LYS A 1 82 ? 4.739 5.402 -8.236 1.00 93.56 82 LYS A O 1
ATOM 679 N N . ARG A 1 83 ? 5.483 4.399 -6.388 1.00 87.31 83 ARG A N 1
ATOM 680 C CA . ARG A 1 83 ? 6.750 3.961 -7.006 1.00 87.31 83 ARG A CA 1
ATOM 681 C C . ARG A 1 83 ? 6.514 2.828 -7.998 1.00 87.31 83 ARG A C 1
ATOM 683 O O . ARG A 1 83 ? 7.120 2.845 -9.068 1.00 87.31 83 ARG A O 1
ATOM 690 N N . ILE A 1 84 ? 5.651 1.874 -7.658 1.00 88.06 84 ILE A N 1
ATOM 691 C CA . ILE A 1 84 ? 5.278 0.761 -8.539 1.00 88.06 84 ILE A CA 1
ATOM 692 C C . ILE A 1 84 ? 4.569 1.286 -9.792 1.00 88.06 84 ILE A C 1
ATOM 694 O O . ILE A 1 84 ? 4.975 0.936 -10.897 1.00 88.06 84 ILE A O 1
ATOM 698 N N . GLU A 1 85 ? 3.594 2.182 -9.635 1.00 91.44 85 GLU A N 1
ATOM 699 C CA . GLU A 1 85 ? 2.886 2.854 -10.735 1.00 91.44 85 GLU A CA 1
ATOM 700 C C . GLU A 1 85 ? 3.872 3.505 -11.717 1.00 91.44 85 GLU A C 1
ATOM 702 O O . GLU A 1 85 ? 3.894 3.158 -12.895 1.00 91.44 85 GLU A O 1
ATOM 707 N N . ARG A 1 86 ? 4.815 4.319 -11.221 1.00 87.06 86 ARG A N 1
ATOM 708 C CA . ARG A 1 86 ? 5.859 4.924 -12.070 1.00 87.06 86 ARG A CA 1
ATOM 709 C C . ARG A 1 86 ? 6.720 3.894 -12.805 1.00 87.06 86 ARG A C 1
ATOM 711 O O . ARG A 1 86 ? 7.149 4.145 -13.930 1.00 87.06 86 ARG A O 1
ATOM 718 N N . LYS A 1 87 ? 7.041 2.755 -12.176 1.00 83.88 87 LYS A N 1
ATOM 719 C CA . LYS A 1 87 ? 7.804 1.675 -12.832 1.00 83.88 87 LYS A CA 1
ATOM 720 C C . LYS A 1 87 ? 7.001 1.070 -13.989 1.00 83.88 87 LYS A C 1
ATOM 722 O O . LYS A 1 87 ? 7.591 0.782 -15.031 1.00 83.88 87 LYS A O 1
ATOM 727 N N . ILE A 1 88 ? 5.689 0.909 -13.816 1.00 87.44 88 ILE A N 1
ATOM 728 C CA . ILE A 1 88 ? 4.771 0.414 -14.850 1.00 87.44 88 ILE A CA 1
ATOM 729 C C . ILE A 1 88 ? 4.666 1.424 -15.996 1.00 87.44 88 ILE A C 1
ATOM 731 O O . ILE A 1 88 ? 4.895 1.042 -17.142 1.00 87.44 88 ILE A O 1
ATOM 735 N N . ASP A 1 89 ? 4.429 2.704 -15.704 1.00 87.56 89 ASP A N 1
ATOM 736 C CA . ASP A 1 89 ? 4.321 3.762 -16.719 1.00 87.56 89 ASP A CA 1
ATOM 737 C C . ASP A 1 89 ? 5.577 3.851 -17.589 1.00 87.56 89 ASP A C 1
ATOM 739 O O . ASP A 1 89 ? 5.506 3.875 -18.819 1.00 87.56 89 ASP A O 1
ATOM 743 N N . ASN A 1 90 ? 6.753 3.822 -16.955 1.00 83.38 90 ASN A N 1
ATOM 744 C CA . ASN A 1 90 ? 8.025 3.817 -17.670 1.00 83.38 90 ASN A CA 1
ATOM 745 C C . ASN A 1 90 ? 8.157 2.592 -18.583 1.00 83.38 90 ASN A C 1
ATOM 747 O O . ASN A 1 90 ? 8.659 2.709 -19.700 1.00 83.38 90 ASN A O 1
ATOM 751 N N . ARG A 1 91 ? 7.700 1.416 -18.135 1.00 82.81 91 ARG A N 1
ATOM 752 C CA . ARG A 1 91 ? 7.751 0.194 -18.944 1.00 82.81 91 ARG A CA 1
ATOM 753 C C . ARG A 1 91 ? 6.784 0.253 -20.123 1.00 82.81 91 ARG A C 1
ATOM 755 O O . ARG A 1 91 ? 7.161 -0.154 -21.218 1.00 82.81 91 ARG A O 1
ATOM 762 N N . LEU A 1 92 ? 5.577 0.775 -19.923 1.00 86.81 92 LEU A N 1
ATOM 763 C CA . LEU A 1 92 ? 4.608 0.981 -21.000 1.00 86.81 92 LEU A CA 1
ATOM 764 C C . LEU A 1 92 ? 5.151 1.948 -22.050 1.00 86.81 92 LEU A C 1
ATOM 766 O O . LEU A 1 92 ? 5.085 1.647 -23.240 1.00 86.81 92 LEU A O 1
ATOM 770 N N . LYS A 1 93 ? 5.772 3.052 -21.617 1.00 84.12 93 LYS A N 1
ATOM 771 C CA . LYS A 1 93 ? 6.428 3.997 -22.524 1.00 84.12 93 LYS A CA 1
ATOM 772 C C . LYS A 1 93 ? 7.524 3.325 -23.353 1.00 84.12 93 LYS A C 1
ATOM 774 O O . LYS A 1 93 ? 7.519 3.457 -24.568 1.00 84.12 93 LYS A O 1
ATOM 779 N N . GLN A 1 94 ? 8.402 2.539 -22.725 1.00 80.12 94 GLN A N 1
ATOM 780 C CA . GLN A 1 94 ? 9.451 1.794 -23.437 1.00 80.12 94 GLN A CA 1
ATOM 781 C C . GLN A 1 94 ? 8.888 0.825 -24.482 1.00 80.12 94 GLN A C 1
ATOM 783 O O . GLN A 1 94 ? 9.446 0.702 -25.569 1.00 80.12 94 GLN A O 1
ATOM 788 N N . LEU A 1 95 ? 7.803 0.116 -24.157 1.00 83.56 95 LEU A N 1
ATOM 789 C CA . LEU A 1 95 ? 7.158 -0.804 -25.095 1.00 83.56 95 LEU A CA 1
ATOM 790 C C . LEU A 1 95 ? 6.523 -0.054 -26.267 1.00 83.56 95 LEU A C 1
ATOM 792 O O . LEU A 1 95 ? 6.647 -0.494 -27.408 1.00 83.56 95 LEU A O 1
ATOM 796 N N . TRP A 1 96 ? 5.882 1.082 -25.995 1.00 85.12 96 TRP A N 1
ATOM 797 C CA . TRP A 1 96 ? 5.316 1.935 -27.033 1.00 85.12 96 TRP A CA 1
ATOM 798 C C . TRP A 1 96 ? 6.407 2.499 -27.948 1.00 85.12 96 TRP A C 1
ATOM 800 O O . TRP A 1 96 ? 6.283 2.404 -29.169 1.00 85.12 96 TRP A O 1
ATOM 810 N N . ASP A 1 97 ? 7.500 3.006 -27.373 1.00 81.81 97 ASP A N 1
ATOM 811 C CA . ASP A 1 97 ? 8.649 3.513 -28.122 1.00 81.81 97 ASP A CA 1
ATOM 812 C C . ASP A 1 97 ? 9.247 2.402 -29.002 1.00 81.81 97 ASP A C 1
ATOM 814 O O . ASP A 1 97 ? 9.480 2.624 -30.186 1.00 81.81 97 ASP A O 1
ATOM 818 N N . ALA A 1 98 ? 9.433 1.187 -28.476 1.00 80.69 98 ALA A N 1
ATOM 819 C CA . ALA A 1 98 ? 9.977 0.059 -29.237 1.00 80.69 98 ALA A CA 1
ATOM 820 C C . ALA A 1 98 ? 9.086 -0.371 -30.418 1.00 80.69 98 ALA A C 1
ATOM 822 O O . ALA A 1 98 ? 9.608 -0.744 -31.465 1.00 80.69 98 ALA A O 1
ATOM 823 N N . GLN A 1 99 ? 7.758 -0.316 -30.269 1.00 82.94 99 GLN A N 1
ATOM 824 C CA . GLN A 1 99 ? 6.818 -0.684 -31.336 1.00 82.94 99 GLN A CA 1
ATOM 825 C C . GLN A 1 99 ? 6.690 0.386 -32.423 1.00 82.94 99 GLN A C 1
ATOM 827 O O . GLN A 1 99 ? 6.499 0.050 -33.588 1.00 82.94 99 GLN A O 1
ATOM 832 N N . ASN A 1 100 ? 6.767 1.664 -32.051 1.00 83.06 100 ASN A N 1
ATOM 833 C CA . ASN A 1 100 ? 6.474 2.782 -32.954 1.00 83.06 100 ASN A CA 1
ATOM 834 C C . ASN A 1 100 ? 7.734 3.506 -33.449 1.00 83.06 100 ASN A C 1
ATOM 836 O O . ASN A 1 100 ? 7.646 4.522 -34.144 1.00 83.06 100 ASN A O 1
ATOM 840 N N . SER A 1 101 ? 8.920 3.018 -33.086 1.00 80.06 101 SER A N 1
ATOM 841 C CA . SER A 1 101 ? 10.172 3.622 -33.524 1.00 80.06 101 SER A CA 1
ATOM 842 C C . SER A 1 101 ? 10.465 3.313 -34.985 1.00 80.06 101 SER A C 1
ATOM 844 O O . SER A 1 101 ? 10.456 2.169 -35.423 1.00 80.06 101 SER A O 1
ATOM 846 N N . VAL A 1 102 ? 10.807 4.367 -35.721 1.00 77.06 102 VAL A N 1
ATOM 847 C CA . VAL A 1 102 ? 11.450 4.261 -37.028 1.00 77.06 102 VAL A CA 1
ATOM 848 C C . VAL A 1 102 ? 12.930 3.967 -36.792 1.00 77.06 102 VAL A C 1
ATOM 850 O O . VAL A 1 102 ? 13.619 4.767 -36.149 1.00 77.06 102 VAL A O 1
ATOM 853 N N . PHE A 1 103 ? 13.384 2.813 -37.275 1.00 78.00 103 PHE A N 1
ATOM 854 C CA . PHE A 1 103 ? 14.785 2.397 -37.237 1.00 78.00 103 PHE A CA 1
ATOM 855 C C . PHE A 1 103 ? 15.596 3.091 -38.347 1.00 78.00 103 PHE A C 1
ATOM 857 O O . PHE A 1 103 ? 15.036 3.750 -39.224 1.00 78.00 103 PHE A O 1
ATOM 864 N N . ASP A 1 104 ? 16.925 3.016 -38.255 1.00 79.62 104 ASP A N 1
ATOM 865 C CA . ASP A 1 104 ? 17.879 3.515 -39.266 1.00 79.62 104 ASP A CA 1
ATOM 866 C C . ASP A 1 104 ? 17.828 5.022 -39.567 1.00 79.62 104 ASP A C 1
ATOM 868 O O . ASP A 1 104 ? 18.411 5.503 -40.536 1.00 79.62 104 ASP A O 1
ATOM 872 N N . THR A 1 105 ? 17.168 5.801 -38.707 1.00 80.88 105 THR A N 1
ATOM 873 C CA . THR A 1 105 ? 17.087 7.259 -38.832 1.00 80.88 105 THR A CA 1
ATOM 874 C C . THR A 1 105 ? 17.608 7.935 -37.571 1.00 80.88 105 THR A C 1
ATOM 876 O O . THR A 1 105 ? 17.053 7.766 -36.482 1.00 80.88 105 THR A O 1
ATOM 879 N N . VAL A 1 106 ? 18.648 8.759 -37.718 1.00 82.50 106 VAL A N 1
ATOM 880 C CA . VAL A 1 106 ? 19.159 9.599 -36.626 1.00 82.50 106 VAL A CA 1
ATOM 881 C C . VAL A 1 106 ? 18.170 10.731 -36.362 1.00 82.50 106 VAL A C 1
ATOM 883 O O . VAL A 1 106 ? 17.777 11.455 -37.276 1.00 82.50 106 VAL A O 1
ATOM 886 N N . ARG A 1 107 ? 17.760 10.892 -35.101 1.00 81.19 107 ARG A N 1
ATOM 887 C CA . ARG A 1 107 ? 16.824 11.939 -34.675 1.00 81.19 107 ARG A CA 1
ATOM 888 C C . ARG A 1 107 ? 17.331 12.628 -33.420 1.00 81.19 107 ARG A C 1
ATOM 890 O O . ARG A 1 107 ? 17.810 11.974 -32.498 1.00 81.19 107 ARG A O 1
ATOM 897 N N . LEU A 1 108 ? 17.166 13.945 -33.376 1.00 85.25 108 LEU A N 1
ATOM 898 C CA . LEU A 1 108 ? 17.357 14.725 -32.161 1.00 85.25 108 LEU A CA 1
ATOM 899 C C . LEU A 1 108 ? 16.039 14.743 -31.382 1.00 85.25 108 LEU A C 1
ATOM 901 O O . LEU A 1 108 ? 15.019 15.186 -31.910 1.00 85.25 108 LEU A O 1
ATOM 905 N N . ILE A 1 109 ? 16.055 14.263 -30.139 1.00 82.81 109 ILE A N 1
ATOM 906 C CA . ILE A 1 109 ? 14.882 14.251 -29.257 1.00 82.81 109 ILE A CA 1
ATOM 907 C C . ILE A 1 109 ? 15.167 15.014 -27.965 1.00 82.81 109 ILE A C 1
ATOM 909 O O . ILE A 1 109 ? 16.286 15.003 -27.457 1.00 82.81 109 ILE A O 1
ATOM 913 N N . SER A 1 110 ? 14.134 15.655 -27.419 1.00 84.50 110 SER A N 1
ATOM 914 C CA . SER A 1 110 ? 14.177 16.238 -26.079 1.00 84.50 110 SER A CA 1
ATOM 915 C C . SER A 1 110 ? 13.567 15.253 -25.088 1.00 84.50 110 SER A C 1
ATOM 917 O O . SER A 1 110 ? 12.448 14.775 -25.282 1.00 84.50 110 SER A O 1
ATOM 919 N N . VAL A 1 111 ? 14.310 14.941 -24.031 1.00 81.94 111 VAL A N 1
ATOM 920 C CA . VAL A 1 111 ? 13.858 14.078 -22.938 1.00 81.94 111 VAL A CA 1
ATOM 921 C C . VAL A 1 111 ? 13.886 14.862 -21.626 1.00 81.94 111 VAL A C 1
ATOM 923 O O . VAL A 1 111 ? 14.762 15.710 -21.444 1.00 81.94 111 VAL A O 1
ATOM 926 N N . PRO A 1 112 ? 12.940 14.616 -20.703 1.00 80.12 112 PRO A N 1
ATOM 927 C CA . PRO A 1 112 ? 12.967 15.254 -19.394 1.00 80.12 112 PRO A CA 1
ATOM 928 C C . PRO A 1 112 ? 14.212 14.827 -18.609 1.00 80.12 112 PRO A C 1
ATOM 930 O O . PRO A 1 112 ? 14.719 13.716 -18.781 1.00 80.12 112 PRO A O 1
ATOM 933 N N . SER A 1 113 ? 14.674 15.696 -17.706 1.00 83.50 113 SER A N 1
ATOM 934 C CA . SER A 1 113 ? 15.811 15.411 -16.830 1.00 83.50 113 SER A CA 1
ATOM 935 C C . SER A 1 113 ? 15.602 14.100 -16.076 1.00 83.50 113 SER A C 1
ATOM 937 O O . SER A 1 113 ? 14.611 13.923 -15.365 1.00 83.50 113 SER A O 1
ATOM 939 N N . CYS A 1 114 ? 16.556 13.183 -16.211 1.00 75.25 114 CYS A N 1
ATOM 940 C CA . CYS A 1 114 ? 16.534 11.895 -15.536 1.00 75.25 114 CYS A CA 1
ATOM 941 C C . CYS A 1 114 ? 17.895 11.593 -14.908 1.00 75.25 114 CYS A C 1
ATOM 943 O O . CYS A 1 114 ? 18.929 12.117 -15.321 1.00 75.25 114 CYS A O 1
ATOM 945 N N . ARG A 1 115 ? 17.886 10.756 -13.868 1.00 78.69 115 ARG A N 1
ATOM 946 C CA . ARG A 1 115 ? 19.121 10.237 -13.282 1.00 78.69 115 ARG A CA 1
ATOM 947 C C . ARG A 1 115 ? 19.607 9.094 -14.155 1.00 78.69 115 ARG A C 1
ATOM 949 O O . ARG A 1 115 ? 18.918 8.085 -14.276 1.00 78.69 115 ARG A O 1
ATOM 956 N N . ILE A 1 116 ? 20.792 9.265 -14.717 1.00 78.38 116 ILE A N 1
ATOM 957 C CA . ILE A 1 116 ? 21.493 8.235 -15.471 1.00 78.38 116 ILE A CA 1
ATOM 958 C C . ILE A 1 116 ? 22.663 7.716 -14.645 1.00 78.38 116 ILE A C 1
ATOM 960 O O . ILE A 1 116 ? 23.314 8.472 -13.925 1.00 78.38 116 ILE A O 1
ATOM 964 N N . VAL A 1 117 ? 22.909 6.417 -14.753 1.00 77.50 117 VAL A N 1
ATOM 965 C CA . VAL A 1 117 ? 24.173 5.806 -14.350 1.00 77.50 117 VAL A CA 1
ATOM 966 C C . VAL A 1 117 ? 24.855 5.388 -15.636 1.00 77.50 117 VAL A C 1
ATOM 968 O O . VAL A 1 117 ? 24.227 4.755 -16.483 1.00 77.50 117 VAL A O 1
ATOM 971 N N . TRP A 1 118 ? 26.107 5.791 -15.800 1.00 77.00 118 TRP A N 1
ATOM 972 C CA . TRP A 1 118 ? 26.907 5.435 -16.959 1.00 77.00 118 TRP A CA 1
ATOM 973 C C . TRP A 1 118 ? 28.179 4.734 -16.503 1.00 77.00 118 TRP A C 1
ATOM 975 O O . TRP A 1 118 ? 28.727 5.032 -15.444 1.00 77.00 118 TRP A O 1
ATOM 985 N N . VAL A 1 119 ? 28.646 3.816 -17.338 1.00 79.25 119 VAL A N 1
ATOM 986 C CA . VAL A 1 119 ? 29.951 3.171 -17.226 1.00 79.25 119 VAL A CA 1
ATOM 987 C C . VAL A 1 119 ? 30.701 3.496 -18.511 1.00 79.25 119 VAL A C 1
ATOM 989 O O . VAL A 1 119 ? 30.139 3.412 -19.605 1.00 79.25 119 VAL A O 1
ATOM 992 N N . GLN A 1 120 ? 31.950 3.935 -18.381 1.00 73.06 120 GLN A N 1
ATOM 993 C CA . GLN A 1 120 ? 32.778 4.309 -19.520 1.00 73.06 120 GLN A CA 1
ATOM 994 C C . GLN A 1 120 ? 33.658 3.122 -19.919 1.00 73.06 120 GLN A C 1
ATOM 996 O O . GLN A 1 120 ? 34.772 2.963 -19.428 1.00 73.06 120 GLN A O 1
ATOM 1001 N N . THR A 1 121 ? 33.151 2.302 -20.839 1.00 71.25 121 THR A N 1
ATOM 1002 C CA . THR A 1 121 ? 33.867 1.146 -21.394 1.00 71.25 121 THR A CA 1
ATOM 1003 C C . THR A 1 121 ? 33.809 1.189 -22.915 1.00 71.25 121 THR A C 1
ATOM 1005 O O . THR A 1 121 ? 32.794 1.562 -23.502 1.00 71.25 121 THR A O 1
ATOM 1008 N N . SER A 1 122 ? 34.905 0.809 -23.575 1.00 70.25 122 SER A N 1
ATOM 1009 C CA . SER A 1 122 ? 34.894 0.610 -25.024 1.00 70.25 122 SER A CA 1
ATOM 1010 C C . SER A 1 122 ? 34.137 -0.679 -25.345 1.00 70.25 122 SER A C 1
ATOM 1012 O O . SER A 1 122 ? 34.561 -1.761 -24.944 1.00 70.25 122 SER A O 1
ATOM 1014 N N . LEU A 1 123 ? 33.013 -0.561 -26.052 1.00 70.00 123 LEU A N 1
ATOM 1015 C CA . LEU A 1 123 ? 32.207 -1.697 -26.490 1.00 70.00 123 LEU A CA 1
ATOM 1016 C C . LEU A 1 123 ? 32.399 -1.913 -27.991 1.00 70.00 123 LEU A C 1
ATOM 1018 O O . LEU A 1 123 ? 32.170 -1.008 -28.791 1.00 70.00 123 LEU A O 1
ATOM 1022 N N . THR A 1 124 ? 32.793 -3.127 -28.377 1.00 69.31 124 THR A N 1
ATOM 1023 C CA . THR A 1 124 ? 32.717 -3.580 -29.772 1.00 69.31 124 THR A CA 1
ATOM 1024 C C . THR A 1 124 ? 31.514 -4.503 -29.885 1.00 69.31 124 THR A C 1
ATOM 1026 O O . THR A 1 124 ? 31.591 -5.656 -29.480 1.00 69.31 124 THR A O 1
ATOM 1029 N N . ILE A 1 125 ? 30.398 -3.988 -30.398 1.00 68.31 125 ILE A N 1
ATOM 1030 C CA . ILE A 1 125 ? 29.135 -4.731 -30.459 1.00 68.31 125 ILE A CA 1
ATOM 1031 C C . ILE A 1 125 ? 29.128 -5.581 -31.731 1.00 68.31 125 ILE A C 1
ATOM 1033 O O . ILE A 1 125 ? 28.943 -5.064 -32.831 1.00 68.31 125 ILE A O 1
ATOM 1037 N N . ARG A 1 126 ? 29.364 -6.885 -31.584 1.00 72.69 126 ARG A N 1
ATOM 1038 C CA . ARG A 1 126 ? 29.262 -7.903 -32.644 1.00 72.69 126 ARG A CA 1
ATOM 1039 C C . ARG A 1 126 ? 28.102 -8.868 -32.394 1.00 72.69 126 ARG A C 1
ATOM 1041 O O . ARG A 1 126 ? 27.621 -9.493 -33.333 1.00 72.69 126 ARG A O 1
ATOM 1048 N N . GLY A 1 127 ? 27.634 -8.965 -31.153 1.00 68.81 127 GLY A N 1
ATOM 1049 C CA . GLY A 1 127 ? 26.494 -9.765 -30.736 1.00 68.81 127 GLY A CA 1
ATOM 1050 C C . GLY A 1 127 ? 25.937 -9.342 -29.375 1.00 68.81 127 GLY A C 1
ATOM 1051 O O . GLY A 1 127 ? 26.454 -8.458 -28.697 1.00 68.81 127 GLY A O 1
ATOM 1052 N N . PHE A 1 128 ? 24.848 -9.993 -28.967 1.00 63.44 128 PHE A N 1
ATOM 1053 C CA . PHE A 1 128 ? 24.108 -9.673 -27.738 1.00 63.44 128 PHE A CA 1
ATOM 1054 C C . PHE A 1 128 ? 24.939 -9.829 -26.450 1.00 63.44 128 PHE A C 1
ATOM 1056 O O . PHE A 1 128 ? 24.769 -9.060 -25.506 1.00 63.44 128 PHE A O 1
ATOM 1063 N N . LEU A 1 129 ? 25.848 -10.808 -26.423 1.00 68.81 129 LEU A N 1
ATOM 1064 C CA . LEU A 1 129 ? 26.695 -11.123 -25.266 1.00 68.81 129 LEU A CA 1
ATOM 1065 C C . LEU A 1 129 ? 27.737 -10.036 -24.968 1.00 68.81 129 LEU A C 1
ATOM 1067 O O . LEU A 1 129 ? 28.161 -9.901 -23.824 1.00 68.81 129 LEU A O 1
ATOM 1071 N N . ASP A 1 130 ? 28.104 -9.217 -25.959 1.00 74.00 130 ASP A N 1
ATOM 1072 C CA . ASP A 1 130 ? 29.160 -8.206 -25.810 1.00 74.00 130 ASP A CA 1
ATOM 1073 C C . ASP A 1 130 ? 28.783 -7.087 -24.825 1.00 74.00 130 ASP A C 1
ATOM 1075 O O . ASP A 1 130 ? 29.645 -6.343 -24.364 1.00 74.00 130 ASP A O 1
ATOM 1079 N N . MET A 1 131 ? 27.496 -6.972 -24.483 1.00 73.88 131 MET A N 1
ATOM 1080 C CA . MET A 1 13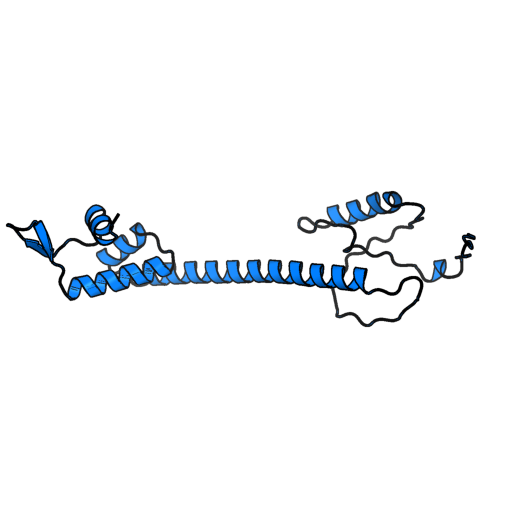1 ? 26.988 -6.003 -23.511 1.00 73.88 131 MET A CA 1
ATOM 1081 C C . MET A 1 131 ? 26.797 -6.595 -22.108 1.00 73.88 131 MET A C 1
ATOM 1083 O O . MET A 1 131 ? 26.608 -5.837 -21.158 1.00 73.88 131 MET A O 1
ATOM 1087 N N . GLU A 1 132 ? 26.841 -7.921 -21.941 1.00 76.25 132 GLU A N 1
ATOM 1088 C CA . GLU A 1 132 ? 26.446 -8.579 -20.687 1.00 76.25 132 GLU A CA 1
ATOM 1089 C C . GLU A 1 132 ? 27.343 -8.171 -19.511 1.00 76.25 132 GLU A C 1
ATOM 1091 O O . GLU A 1 132 ? 26.848 -7.853 -18.429 1.00 76.25 132 GLU A O 1
ATOM 1096 N N . THR A 1 133 ? 28.658 -8.112 -19.729 1.00 76.94 133 THR A N 1
ATOM 1097 C CA . THR A 1 133 ? 29.634 -7.741 -18.695 1.00 76.94 133 THR A CA 1
ATOM 1098 C C . THR A 1 133 ? 29.394 -6.321 -18.178 1.00 76.94 133 THR A C 1
ATOM 1100 O O . THR A 1 133 ? 29.335 -6.110 -16.969 1.00 76.94 133 THR A O 1
ATOM 1103 N N . SER A 1 134 ? 29.179 -5.355 -19.075 1.00 77.06 134 SER A N 1
ATOM 1104 C CA . SER A 1 134 ? 28.911 -3.962 -18.694 1.00 77.06 134 SER A CA 1
ATOM 1105 C C . SER A 1 134 ? 27.532 -3.783 -18.055 1.00 77.06 134 SER A C 1
ATOM 1107 O O . SER A 1 134 ? 27.373 -2.956 -17.160 1.00 77.06 134 SER A O 1
ATOM 1109 N N . ILE A 1 135 ? 26.532 -4.574 -18.461 1.00 76.62 135 ILE A N 1
ATOM 1110 C CA . ILE A 1 135 ? 25.216 -4.587 -17.805 1.00 76.62 135 ILE A CA 1
ATOM 1111 C C . ILE A 1 135 ? 25.348 -5.095 -16.364 1.00 76.62 135 ILE A C 1
ATOM 1113 O O . ILE A 1 135 ? 24.823 -4.459 -15.455 1.00 76.62 135 ILE A O 1
ATOM 1117 N N . ARG A 1 136 ? 26.097 -6.179 -16.127 1.00 76.19 136 ARG A N 1
ATOM 1118 C CA . ARG A 1 136 ? 26.338 -6.704 -14.771 1.00 76.19 136 ARG A CA 1
ATOM 1119 C C . ARG A 1 136 ? 27.104 -5.718 -13.886 1.00 76.19 136 ARG A C 1
ATOM 1121 O O . ARG A 1 136 ? 26.816 -5.623 -12.697 1.00 76.19 136 ARG A O 1
ATOM 1128 N N . GLU A 1 137 ? 28.056 -4.974 -14.445 1.00 78.06 137 GLU A N 1
ATOM 1129 C CA . GLU A 1 137 ? 28.769 -3.911 -13.723 1.00 78.06 137 GLU A CA 1
ATOM 1130 C C . GLU A 1 137 ? 27.811 -2.793 -13.276 1.00 78.06 137 GLU A C 1
ATOM 1132 O O . GLU A 1 137 ? 27.847 -2.355 -12.124 1.00 78.06 137 GLU A O 1
ATOM 1137 N N . LEU A 1 138 ? 26.879 -2.396 -14.150 1.00 76.38 138 LEU A N 1
ATOM 1138 C CA . LEU A 1 138 ? 25.820 -1.448 -13.801 1.00 76.38 138 LEU A CA 1
ATOM 1139 C C . LEU A 1 138 ? 24.908 -1.990 -12.686 1.00 76.38 138 LEU A C 1
ATOM 1141 O O . LEU A 1 138 ? 24.563 -1.237 -11.775 1.00 76.38 138 LEU A O 1
ATOM 1145 N N . GLU A 1 139 ? 24.556 -3.278 -12.712 1.00 72.00 139 GLU A N 1
ATOM 1146 C CA . GLU A 1 139 ? 23.736 -3.918 -11.671 1.00 72.00 139 GLU A CA 1
ATOM 1147 C C . GLU A 1 139 ? 24.435 -3.982 -10.313 1.00 72.00 139 GLU A C 1
ATOM 1149 O O . GLU A 1 139 ? 23.811 -3.703 -9.294 1.00 72.00 139 GLU A O 1
ATOM 1154 N N . GLN A 1 140 ? 25.734 -4.288 -10.273 1.00 71.38 140 GLN A N 1
ATOM 1155 C CA . GLN A 1 140 ? 26.488 -4.347 -9.013 1.00 71.38 140 GLN A CA 1
ATOM 1156 C C . GLN A 1 140 ? 26.501 -3.007 -8.268 1.00 71.38 140 GLN A C 1
ATOM 1158 O O . GLN A 1 140 ? 26.563 -2.979 -7.039 1.00 71.38 140 GLN A O 1
ATOM 1163 N N . SER A 1 141 ? 26.398 -1.895 -8.999 1.00 65.94 141 SER A N 1
ATOM 1164 C CA . SER A 1 141 ? 26.313 -0.556 -8.413 1.00 65.94 141 SER A CA 1
ATOM 1165 C C . SER A 1 141 ? 24.933 -0.219 -7.819 1.00 65.94 141 SER A C 1
ATOM 1167 O O . SER A 1 141 ? 24.799 0.815 -7.159 1.00 65.94 141 SER A O 1
ATOM 1169 N N . GLN A 1 142 ? 23.905 -1.062 -8.016 1.00 61.81 142 GLN A N 1
ATOM 1170 C CA . GLN A 1 142 ? 22.535 -0.813 -7.553 1.00 61.81 142 GLN A CA 1
ATOM 1171 C C . GLN A 1 142 ? 21.869 -2.028 -6.891 1.00 61.81 142 GLN A C 1
ATOM 1173 O O . GLN A 1 142 ? 21.490 -2.991 -7.544 1.00 61.81 142 GLN A O 1
ATOM 1178 N N . ALA A 1 143 ? 21.575 -1.920 -5.592 1.00 52.97 143 ALA A N 1
ATOM 1179 C CA . ALA A 1 143 ? 20.903 -2.978 -4.829 1.00 52.97 143 ALA A CA 1
ATOM 1180 C C . ALA A 1 143 ? 19.429 -3.240 -5.230 1.00 52.97 143 ALA A C 1
ATOM 1182 O O . ALA A 1 143 ? 18.892 -4.293 -4.900 1.00 52.97 143 ALA A O 1
ATOM 1183 N N . GLU A 1 144 ? 18.759 -2.308 -5.925 1.00 54.03 144 GLU A N 1
ATOM 1184 C CA . GLU A 1 144 ? 17.311 -2.386 -6.215 1.00 54.03 144 GLU A CA 1
ATOM 1185 C C . GLU A 1 144 ? 16.940 -2.392 -7.711 1.00 54.03 144 GLU A C 1
ATOM 1187 O O . GLU A 1 144 ? 15.765 -2.565 -8.059 1.00 54.03 144 GLU A O 1
ATOM 1192 N N . ALA A 1 145 ? 17.897 -2.184 -8.620 1.00 57.00 145 ALA A N 1
ATOM 1193 C CA . ALA A 1 145 ? 17.609 -2.067 -10.046 1.00 57.00 145 ALA A CA 1
ATOM 1194 C C . ALA A 1 145 ? 18.063 -3.310 -10.808 1.00 57.00 145 ALA A C 1
ATOM 1196 O O . ALA A 1 145 ? 19.229 -3.450 -11.147 1.00 57.00 145 ALA A O 1
ATOM 1197 N N . VAL A 1 146 ? 17.107 -4.172 -11.156 1.00 58.03 146 VAL A N 1
ATOM 1198 C CA . VAL A 1 146 ? 17.328 -5.199 -12.182 1.00 58.03 146 VAL A CA 1
ATOM 1199 C C . VAL A 1 146 ? 17.543 -4.482 -13.517 1.00 58.03 146 VAL A C 1
ATOM 1201 O O . VAL A 1 146 ? 16.622 -3.801 -14.011 1.00 58.03 146 VAL A O 1
ATOM 1204 N N . ALA A 1 147 ? 18.749 -4.592 -14.075 1.00 57.97 147 ALA A N 1
ATOM 1205 C CA . ALA A 1 147 ? 19.053 -4.095 -15.402 1.00 57.97 147 ALA A CA 1
ATOM 1206 C C . ALA A 1 147 ? 18.592 -5.149 -16.410 1.00 57.97 147 ALA A C 1
ATOM 1208 O O . ALA A 1 147 ? 18.888 -6.332 -16.322 1.00 57.97 147 ALA A O 1
ATOM 1209 N N . PHE A 1 148 ? 17.799 -4.727 -17.382 1.00 58.69 148 PHE A N 1
ATOM 1210 C CA . PHE A 1 148 ? 17.357 -5.607 -18.453 1.00 58.69 148 PHE A CA 1
ATOM 1211 C C . PHE A 1 148 ? 17.323 -4.825 -19.759 1.00 58.69 148 PHE A C 1
ATOM 1213 O O . PHE A 1 148 ? 17.246 -3.588 -19.761 1.00 58.69 148 PHE A O 1
ATOM 1220 N N . LEU A 1 149 ? 17.353 -5.543 -20.883 1.00 49.94 149 LEU A N 1
ATOM 1221 C CA . LEU A 1 149 ? 17.283 -4.922 -22.202 1.00 49.94 149 LEU A CA 1
ATOM 1222 C C . LEU A 1 149 ? 16.000 -4.092 -22.367 1.00 49.94 149 LEU A C 1
ATOM 1224 O O . LEU A 1 149 ? 14.883 -4.582 -22.195 1.00 49.94 149 LEU A O 1
ATOM 1228 N N . GLY A 1 150 ? 16.182 -2.811 -22.690 1.00 57.25 150 GLY A N 1
ATOM 1229 C CA . GLY A 1 150 ? 15.131 -1.789 -22.730 1.00 57.25 150 GLY A CA 1
ATOM 1230 C C . GLY A 1 150 ? 15.298 -0.686 -21.678 1.00 57.25 150 GLY A C 1
ATOM 1231 O O . GLY A 1 150 ? 14.710 0.378 -21.832 1.00 57.25 150 GLY A O 1
ATOM 1232 N N . LYS A 1 151 ? 16.124 -0.895 -20.639 1.00 64.75 151 LYS A N 1
ATOM 1233 C CA . LYS A 1 151 ? 16.552 0.152 -19.683 1.00 64.75 151 LYS A CA 1
ATOM 1234 C C . LYS A 1 151 ? 17.984 0.647 -19.897 1.00 64.75 151 LYS A C 1
ATOM 1236 O O . LYS A 1 151 ? 18.358 1.662 -19.320 1.00 64.75 151 LYS A O 1
ATOM 1241 N N . VAL A 1 152 ? 18.770 -0.078 -20.687 1.00 71.94 152 VAL A N 1
ATOM 1242 C CA . VAL A 1 152 ? 20.176 0.224 -20.976 1.00 71.94 152 VAL A CA 1
ATOM 1243 C C . VAL A 1 152 ? 20.272 0.759 -22.400 1.00 71.94 152 VAL A C 1
ATOM 1245 O O . VAL A 1 152 ? 19.699 0.169 -23.315 1.00 71.94 152 VAL A O 1
ATOM 1248 N N . GLY A 1 153 ? 20.970 1.881 -22.569 1.00 74.25 153 GLY A N 1
ATOM 1249 C CA . GLY A 1 153 ? 21.295 2.469 -23.867 1.00 74.25 153 GLY A CA 1
ATOM 1250 C C . GLY A 1 153 ? 22.806 2.509 -24.076 1.00 74.25 153 GLY A C 1
ATOM 1251 O O . GLY A 1 153 ? 23.564 2.531 -23.108 1.00 74.25 153 GLY A O 1
ATOM 1252 N N . VAL A 1 154 ? 23.238 2.531 -25.336 1.00 77.12 154 VAL A N 1
ATOM 1253 C CA . VAL A 1 154 ? 24.651 2.678 -25.709 1.00 77.12 154 VAL A CA 1
ATOM 1254 C C . VAL A 1 154 ? 24.863 4.078 -26.274 1.00 77.12 154 VAL A C 1
ATOM 1256 O O . VAL A 1 154 ? 24.102 4.528 -27.129 1.00 77.12 154 VAL A O 1
ATOM 1259 N N . GLY A 1 155 ? 25.891 4.769 -25.784 1.00 76.62 155 GLY A N 1
ATOM 1260 C CA . GLY A 1 155 ? 26.350 6.043 -26.330 1.00 76.62 155 GLY A CA 1
ATOM 1261 C C . GLY A 1 155 ? 27.552 5.847 -27.252 1.00 76.62 155 GLY A C 1
ATOM 1262 O O . GLY A 1 155 ? 28.356 4.941 -27.045 1.00 76.62 155 GLY A O 1
ATOM 1263 N N . ILE A 1 156 ? 27.692 6.713 -28.253 1.00 74.06 156 ILE A N 1
ATOM 1264 C CA . ILE A 1 156 ? 28.872 6.764 -29.124 1.00 74.06 156 ILE A CA 1
ATOM 1265 C C . ILE A 1 156 ? 29.644 8.036 -28.772 1.00 74.06 156 ILE A C 1
ATOM 1267 O O . ILE A 1 156 ? 29.060 9.120 -28.764 1.00 74.06 156 ILE A O 1
ATOM 1271 N N . SER A 1 157 ? 30.940 7.910 -28.470 1.00 70.56 157 SER A N 1
ATOM 1272 C CA . SER A 1 157 ? 31.807 9.070 -28.245 1.00 70.56 157 SER A CA 1
ATOM 1273 C C . SER A 1 157 ? 32.082 9.813 -29.553 1.00 70.56 157 SER A C 1
ATOM 1275 O O . SER A 1 157 ? 32.152 9.204 -30.622 1.00 70.56 157 SER A O 1
ATOM 1277 N N . GLU A 1 158 ? 32.275 11.128 -29.463 1.00 66.00 158 GLU A N 1
ATOM 1278 C CA . GLU A 1 158 ? 32.552 12.002 -30.612 1.00 66.00 158 GLU A CA 1
ATOM 1279 C C . GLU A 1 158 ? 33.779 11.525 -31.419 1.00 66.00 158 GLU A C 1
ATOM 1281 O O . GLU A 1 158 ? 33.708 11.411 -32.641 1.00 66.00 158 GLU A O 1
ATOM 1286 N N . ASP A 1 159 ? 34.842 11.075 -30.738 1.00 60.34 159 ASP A N 1
ATOM 1287 C CA . ASP A 1 159 ? 36.056 10.521 -31.364 1.00 60.34 159 ASP A CA 1
ATOM 1288 C C . ASP A 1 159 ? 35.817 9.256 -32.215 1.00 60.34 159 ASP A C 1
ATOM 1290 O O . ASP A 1 159 ? 36.584 8.967 -33.138 1.00 60.34 159 ASP A O 1
ATOM 1294 N N . ASN A 1 160 ? 34.763 8.483 -31.922 1.00 57.59 160 ASN A N 1
ATOM 1295 C CA . ASN A 1 160 ? 34.421 7.259 -32.655 1.00 57.59 160 ASN A CA 1
ATOM 1296 C C . ASN A 1 160 ? 33.396 7.486 -33.778 1.00 57.59 160 ASN A C 1
ATOM 1298 O O . ASN A 1 160 ? 33.267 6.623 -34.648 1.00 57.59 160 ASN A O 1
ATOM 1302 N N . GLN A 1 161 ? 32.702 8.632 -33.814 1.00 51.41 161 GLN A N 1
ATOM 1303 C CA . GLN A 1 161 ? 31.771 8.966 -34.905 1.00 51.41 161 GLN A CA 1
ATOM 1304 C C . GLN A 1 161 ? 32.490 9.105 -36.258 1.00 51.41 161 GLN A C 1
ATOM 1306 O O . GLN A 1 161 ? 31.924 8.780 -37.297 1.00 51.41 161 GLN A O 1
ATOM 1311 N N . LEU A 1 162 ? 33.764 9.513 -36.246 1.00 43.94 162 LEU A N 1
ATOM 1312 C CA . LEU A 1 162 ? 34.582 9.741 -37.445 1.00 43.94 162 LEU A CA 1
ATOM 1313 C C . LEU A 1 162 ? 35.201 8.465 -38.0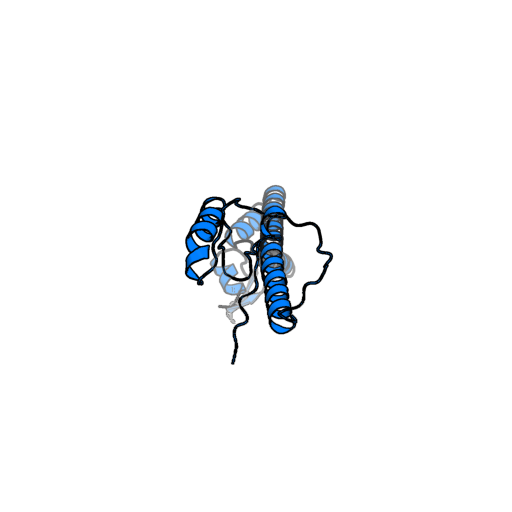54 1.00 43.94 162 LEU A C 1
ATOM 1315 O O . LEU A 1 162 ? 35.778 8.536 -39.138 1.00 43.94 162 LEU A O 1
ATOM 1319 N N . LYS A 1 163 ? 35.103 7.301 -37.391 1.00 46.44 163 LYS A N 1
ATOM 1320 C CA . LYS A 1 163 ? 35.751 6.041 -37.828 1.00 46.44 163 LYS A CA 1
ATOM 1321 C C . LYS A 1 163 ? 34.795 4.967 -38.360 1.00 46.44 163 LYS A C 1
ATOM 1323 O O . LYS A 1 163 ? 35.265 3.933 -38.835 1.00 46.44 163 LYS A O 1
ATOM 1328 N N . MET A 1 164 ? 33.480 5.175 -38.303 1.00 43.25 164 MET A N 1
ATOM 1329 C CA . MET A 1 164 ? 32.506 4.151 -38.696 1.00 43.25 164 MET A CA 1
ATOM 1330 C C . MET A 1 164 ? 32.280 4.125 -40.214 1.00 43.25 164 MET A C 1
ATOM 1332 O O . MET A 1 164 ? 31.419 4.812 -40.760 1.00 43.25 164 MET A O 1
ATOM 1336 N N . VAL A 1 165 ? 33.058 3.279 -40.893 1.00 39.47 165 VAL A N 1
ATOM 1337 C CA . VAL A 1 165 ? 32.705 2.700 -42.195 1.00 39.47 165 VAL A CA 1
ATOM 1338 C C . VAL A 1 165 ? 31.479 1.813 -41.980 1.00 39.47 165 VAL A C 1
ATOM 1340 O O . VAL A 1 165 ? 31.562 0.822 -41.260 1.00 39.47 165 VAL A O 1
ATOM 1343 N N . TYR A 1 166 ? 30.345 2.156 -42.590 1.00 43.41 166 TYR A N 1
ATOM 1344 C CA . TYR A 1 166 ? 29.174 1.281 -42.634 1.00 43.41 166 TYR A CA 1
ATOM 1345 C C . TYR A 1 166 ? 29.487 0.093 -43.557 1.00 43.41 166 TYR A C 1
ATOM 1347 O O . TYR A 1 166 ? 29.655 0.316 -44.762 1.00 43.41 166 TYR A O 1
ATOM 1355 N N . PRO A 1 167 ? 29.574 -1.162 -43.075 1.00 34.59 167 PRO A N 1
ATOM 1356 C CA . PRO A 1 167 ? 29.502 -2.282 -43.992 1.00 34.59 167 PRO A CA 1
ATOM 1357 C C . PRO A 1 167 ? 28.089 -2.280 -44.575 1.00 34.59 167 PRO A C 1
ATOM 1359 O O . PRO A 1 167 ? 27.109 -2.516 -43.867 1.00 34.59 167 PRO A O 1
ATOM 1362 N N . LYS A 1 168 ? 27.987 -1.985 -45.876 1.00 35.41 168 LYS A N 1
ATOM 1363 C CA . LYS A 1 168 ? 26.827 -2.390 -46.666 1.00 35.41 168 LYS A CA 1
ATOM 1364 C C . LYS A 1 168 ? 26.638 -3.883 -46.420 1.00 35.41 168 LYS A C 1
ATOM 1366 O O . LYS A 1 168 ? 27.524 -4.672 -46.736 1.00 35.41 168 LYS A O 1
ATOM 1371 N N . THR A 1 169 ? 25.528 -4.253 -45.803 1.00 31.59 169 THR A N 1
ATOM 1372 C CA . THR A 1 169 ? 25.036 -5.622 -45.892 1.00 31.59 169 THR A CA 1
ATOM 1373 C C . THR A 1 169 ? 24.112 -5.643 -47.098 1.00 31.59 169 THR A C 1
ATOM 1375 O O . THR A 1 169 ? 23.047 -5.033 -47.100 1.00 31.59 169 THR A O 1
ATOM 1378 N N . ASP A 1 170 ? 24.628 -6.226 -48.175 1.00 32.75 170 ASP A N 1
ATOM 1379 C CA . ASP A 1 170 ? 23.882 -6.555 -49.380 1.00 32.75 170 ASP A CA 1
ATOM 1380 C C . ASP A 1 170 ? 22.904 -7.708 -49.081 1.00 32.75 170 ASP A C 1
ATOM 1382 O O . ASP A 1 170 ? 23.294 -8.661 -48.405 1.00 32.75 170 ASP A O 1
ATOM 1386 N N . GLY A 1 171 ? 21.699 -7.648 -49.666 1.00 33.97 171 GLY A N 1
ATOM 1387 C CA . GLY A 1 171 ? 20.865 -8.819 -49.996 1.00 33.97 171 GLY A CA 1
ATOM 1388 C C . GLY A 1 171 ? 19.835 -9.263 -48.971 1.00 33.97 171 GLY A C 1
ATOM 1389 O O . GLY A 1 171 ? 20.187 -10.119 -48.133 1.00 33.97 171 GLY A O 1
#

Solvent-accessible surface area (backbone atoms only — not comparable to full-atom values): 11099 Å² total; per-residue (Å²): 132,62,68,64,61,53,31,37,72,71,69,67,46,73,62,79,40,66,40,90,91,73,72,46,74,40,71,50,76,73,55,48,57,53,50,51,52,52,53,54,44,45,75,68,70,49,54,70,66,62,54,42,54,34,72,74,66,64,44,59,67,63,51,53,51,51,54,50,55,49,50,50,52,51,52,52,51,51,52,50,52,52,53,52,50,53,55,49,54,54,50,53,50,48,52,51,49,68,73,70,55,74,76,101,60,93,77,94,79,90,74,80,93,72,94,80,86,84,79,97,70,93,74,75,83,86,55,80,70,64,49,48,67,61,47,52,55,57,29,74,78,34,98,84,54,86,75,49,96,82,78,70,82,86,84,81,57,76,87,56,67,83,68,69,76,78,79,80,82,81,135

Sequence (171 aa):
MCSLRHYETIGLLTPEYIGQSTGCRYYSVRQFEVLNTIRYLRALDMPLSEIADFLQNKDVELIEEKLRQQKETVVAKQQELKRIERKIDNRLKQLWDAQNSVFDTVRLISVPSCRIVWVQTSLTIRGFLDMETSIRELEQSQAEAVAFLGKVGVGISEDNQLKMVYPKTDG

InterPro domains:
  IPR000551 MerR-type HTH domain [PF13411] (4-57)
  IPR000551 MerR-type HTH domain [PS50937] (1-57)
  IPR000551 MerR-type HTH domain [SM00422] (4-58)
  IPR009061 Putative DNA-binding domain superfamily [SSF46955] (4-92)
  IPR047057 MerR transcriptional regulator [PTHR30204] (4-118)

Mean predicted aligned error: 13.31 Å

Organism: NCBI:txid2838669